Protein AF-A0A0F9MZP4-F1 (afdb_monomer)

Organism: NCBI:txid412755

Mean predicted aligned error: 6.09 Å

Nearest PDB structures (foldseek):
  7a0g-assembly1_GGG  TM=3.714E-01  e=3.267E+00  Serratia marcescens

Secondary structure (DSSP, 8-state):
-HHHHHHHHHHHHHHHHHHHHHHHHT-HHHHHHHHHHHHHHHHHHHHH--TTS-HHHHHHHHHHHHHHHHHHHHHHHHHHHHHT-

Radius of gyration: 14.13 Å; Cα contacts (8 Å, |Δi|>4): 86; chains: 1; bounding box: 40×20×34 Å

Solvent-accessible surface area (backbone atoms only — not comparable to full-atom values): 4301 Å² total; per-residue (Å²): 111,72,70,58,54,54,49,50,54,50,52,53,55,50,30,53,50,43,32,54,48,14,67,73,71,66,36,33,68,48,21,28,54,19,11,49,48,32,22,53,50,12,51,48,41,54,72,63,51,61,90,84,51,65,68,68,60,47,43,50,51,13,52,50,31,30,53,51,10,49,52,41,22,54,53,20,48,50,52,53,53,63,76,72,113

Sequence (85 aa):
MQSVISFIIFSIVLAYILLVVALITKDYILGMISGMAIMIIGVYIAIYNVESINTLLTQGLAVISICLGFFVFINASKEVIEESI

Structure (mmCIF, N/CA/C/O backbone):
data_AF-A0A0F9MZP4-F1
#
_entry.id   AF-A0A0F9MZP4-F1
#
loop_
_atom_site.group_PDB
_atom_site.id
_atom_site.type_symbol
_atom_site.label_atom_id
_atom_site.label_alt_id
_atom_site.label_comp_id
_atom_site.label_asym_id
_atom_site.label_entity_id
_atom_site.label_seq_id
_atom_site.pdbx_PDB_ins_code
_atom_site.Cartn_x
_atom_site.Cartn_y
_atom_site.Cartn_z
_atom_site.occupancy
_atom_site.B_iso_or_equiv
_atom_site.auth_seq_id
_atom_site.auth_comp_id
_atom_site.auth_asym_id
_atom_site.auth_atom_id
_atom_site.pdbx_PDB_model_num
ATOM 1 N N . MET A 1 1 ? 20.815 7.956 -11.957 1.00 58.03 1 MET A N 1
ATOM 2 C CA . MET A 1 1 ? 19.788 6.903 -12.144 1.00 58.03 1 MET A CA 1
ATOM 3 C C . MET A 1 1 ? 19.826 5.846 -11.049 1.00 58.03 1 MET A C 1
ATOM 5 O O . MET A 1 1 ? 18.800 5.650 -10.417 1.00 58.03 1 MET A O 1
ATOM 9 N N . GLN A 1 2 ? 20.972 5.220 -10.755 1.00 60.50 2 GLN A N 1
ATOM 10 C CA . GLN A 1 2 ? 21.055 4.162 -9.732 1.00 60.50 2 GLN A CA 1
ATOM 11 C C . GLN A 1 2 ? 20.618 4.615 -8.321 1.00 60.50 2 GLN A C 1
ATOM 13 O O . GLN A 1 2 ? 19.906 3.887 -7.642 1.00 60.50 2 GLN A O 1
ATOM 18 N N . SER A 1 3 ? 20.944 5.849 -7.915 1.00 62.38 3 SER A N 1
ATOM 19 C CA . SER A 1 3 ? 20.509 6.423 -6.629 1.00 62.38 3 SER A CA 1
ATOM 20 C C . SER A 1 3 ? 18.989 6.587 -6.496 1.00 62.38 3 SER A C 1
ATOM 22 O O . SER A 1 3 ? 18.451 6.430 -5.405 1.00 62.38 3 SER A O 1
ATOM 24 N N . VAL A 1 4 ? 18.291 6.868 -7.601 1.00 67.25 4 VAL A N 1
ATOM 25 C CA . VAL A 1 4 ? 16.831 7.064 -7.627 1.00 67.25 4 VAL A CA 1
ATOM 26 C C . VAL A 1 4 ? 16.112 5.725 -7.472 1.00 67.25 4 VAL A C 1
ATOM 28 O O . VAL A 1 4 ? 15.157 5.621 -6.711 1.00 67.25 4 VAL A O 1
ATOM 31 N N . ILE A 1 5 ? 16.618 4.679 -8.131 1.00 69.94 5 ILE A N 1
ATOM 32 C CA . ILE A 1 5 ? 16.072 3.319 -8.026 1.00 69.94 5 ILE A CA 1
ATOM 33 C C . ILE A 1 5 ? 16.221 2.792 -6.591 1.00 69.94 5 ILE A C 1
ATOM 35 O O . ILE A 1 5 ? 15.258 2.274 -6.027 1.00 69.94 5 ILE A O 1
ATOM 39 N N . SER A 1 6 ? 17.386 2.988 -5.964 1.00 73.50 6 SER A N 1
ATOM 40 C CA . SER A 1 6 ? 17.601 2.608 -4.560 1.00 73.50 6 SER A CA 1
ATOM 41 C C . SER A 1 6 ? 16.677 3.361 -3.597 1.00 73.50 6 SER A C 1
ATOM 43 O O . SER A 1 6 ? 16.182 2.769 -2.640 1.00 73.50 6 SER A O 1
ATOM 45 N N . PHE A 1 7 ? 16.410 4.645 -3.861 1.00 75.94 7 PHE A N 1
ATOM 46 C CA . PHE A 1 7 ? 15.469 5.440 -3.072 1.00 75.94 7 PHE A CA 1
ATOM 47 C C . PHE A 1 7 ? 14.039 4.899 -3.176 1.00 75.94 7 PHE A C 1
ATOM 49 O O . PHE A 1 7 ? 13.382 4.728 -2.154 1.00 75.94 7 PHE A O 1
ATOM 56 N N . ILE A 1 8 ? 13.584 4.554 -4.385 1.00 74.06 8 ILE A N 1
ATOM 57 C CA . I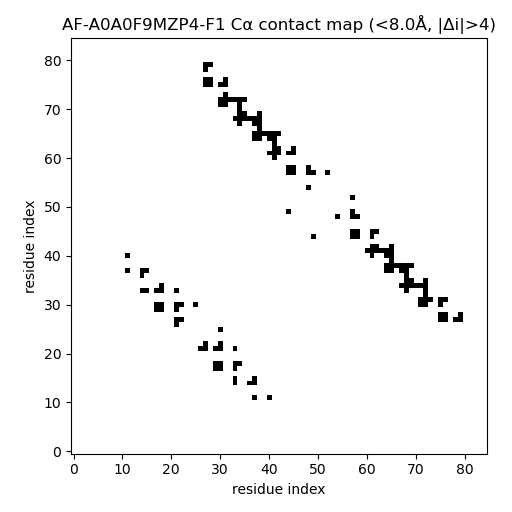LE A 1 8 ? 12.252 3.977 -4.599 1.00 74.06 8 ILE A CA 1
ATOM 58 C C . ILE A 1 8 ? 12.116 2.663 -3.830 1.00 74.06 8 ILE A C 1
ATOM 60 O O . ILE A 1 8 ? 11.181 2.524 -3.052 1.00 74.06 8 ILE A O 1
ATOM 64 N N . ILE A 1 9 ? 13.068 1.733 -3.968 1.00 77.50 9 ILE A N 1
ATOM 65 C CA . ILE A 1 9 ? 13.039 0.448 -3.244 1.00 77.50 9 ILE A CA 1
ATOM 66 C C . ILE A 1 9 ? 12.981 0.673 -1.727 1.00 77.50 9 ILE A C 1
ATOM 68 O O . ILE A 1 9 ? 12.191 0.028 -1.038 1.00 77.50 9 ILE A O 1
ATOM 72 N N . PHE A 1 10 ? 13.763 1.620 -1.206 1.00 82.19 10 PHE A N 1
ATOM 73 C CA . PHE A 1 10 ? 13.707 1.996 0.203 1.00 82.19 10 PHE A CA 1
ATOM 74 C C . PHE A 1 10 ? 12.319 2.520 0.608 1.00 82.19 10 PHE A C 1
ATOM 76 O O . PHE A 1 10 ? 11.784 2.091 1.629 1.00 82.19 10 PHE A O 1
ATOM 83 N N . SER A 1 11 ? 11.697 3.382 -0.203 1.00 79.75 11 SER A N 1
ATOM 84 C CA . SER A 1 11 ? 10.333 3.873 0.037 1.00 79.75 11 SER A CA 1
ATOM 85 C C . SER A 1 11 ? 9.288 2.753 0.036 1.00 79.75 11 SER A C 1
ATOM 87 O O . SER A 1 11 ? 8.373 2.795 0.854 1.00 79.75 11 SER A O 1
ATOM 89 N N . ILE A 1 12 ? 9.435 1.734 -0.822 1.00 81.38 12 ILE A N 1
ATOM 90 C CA . ILE A 1 12 ? 8.562 0.544 -0.835 1.00 81.38 12 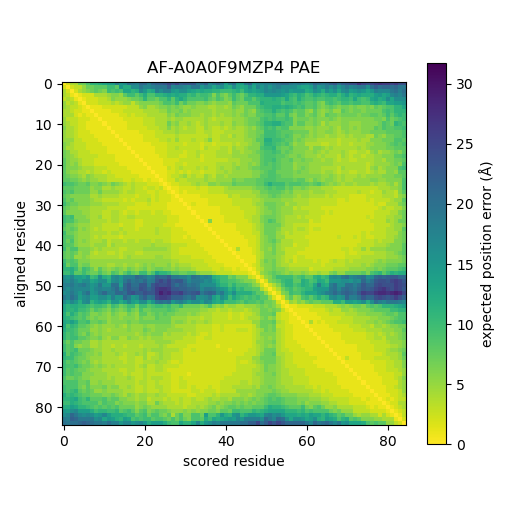ILE A CA 1
ATOM 91 C C . ILE A 1 12 ? 8.656 -0.201 0.488 1.00 81.38 12 ILE A C 1
ATOM 93 O O . ILE A 1 12 ? 7.639 -0.450 1.135 1.00 81.38 12 ILE A O 1
ATOM 97 N N . VAL A 1 13 ? 9.877 -0.539 0.900 1.00 84.56 13 VAL A N 1
ATOM 98 C CA . VAL A 1 13 ? 10.111 -1.273 2.147 1.00 84.56 13 VAL A CA 1
ATOM 99 C C . VAL A 1 13 ? 9.581 -0.476 3.338 1.00 84.56 13 VAL A C 1
ATOM 101 O O . VAL A 1 13 ? 8.888 -1.032 4.189 1.00 84.56 13 VAL A O 1
ATOM 104 N N . LEU A 1 14 ? 9.831 0.834 3.368 1.00 85.56 14 LEU A N 1
ATOM 105 C CA . LEU A 1 14 ? 9.340 1.715 4.422 1.00 85.56 14 LEU A CA 1
ATOM 106 C C . LEU A 1 14 ? 7.805 1.762 4.473 1.00 85.56 14 LEU A C 1
ATOM 108 O O . LEU A 1 14 ? 7.238 1.658 5.558 1.00 85.56 14 LEU A O 1
ATOM 112 N N . ALA A 1 15 ? 7.126 1.869 3.327 1.00 84.50 15 ALA A N 1
ATOM 113 C CA . ALA A 1 15 ? 5.663 1.893 3.267 1.00 84.50 15 ALA A CA 1
ATOM 114 C C . ALA A 1 15 ? 5.041 0.591 3.800 1.00 84.50 15 ALA A C 1
ATOM 116 O O . ALA A 1 15 ? 4.069 0.634 4.553 1.00 84.50 15 ALA A O 1
ATOM 117 N N . TYR A 1 16 ? 5.641 -0.560 3.484 1.00 84.00 16 TYR A N 1
ATOM 118 C CA . TYR A 1 16 ? 5.220 -1.852 4.030 1.00 84.00 16 TYR A CA 1
ATOM 119 C C . TYR A 1 16 ? 5.480 -1.979 5.535 1.00 84.00 16 TYR A C 1
ATOM 121 O O . TYR A 1 16 ? 4.635 -2.512 6.251 1.00 84.00 16 TYR A O 1
ATOM 129 N N . ILE A 1 17 ? 6.609 -1.471 6.040 1.00 88.56 17 ILE A N 1
ATOM 130 C CA . ILE A 1 17 ? 6.880 -1.448 7.486 1.00 88.56 17 ILE A CA 1
ATOM 131 C C . ILE A 1 17 ? 5.825 -0.604 8.204 1.00 88.56 17 ILE A C 1
ATOM 133 O O . ILE A 1 17 ? 5.256 -1.061 9.192 1.00 88.56 17 ILE A O 1
ATOM 137 N N . LEU A 1 18 ? 5.523 0.592 7.692 1.00 86.12 18 LEU A N 1
ATOM 138 C CA . LEU A 1 18 ? 4.497 1.466 8.266 1.00 86.12 18 LEU A CA 1
ATOM 139 C C . LEU A 1 18 ? 3.115 0.811 8.256 1.00 86.12 18 LEU A C 1
ATOM 141 O O . LEU A 1 18 ? 2.388 0.937 9.236 1.00 86.12 18 LEU A O 1
ATOM 145 N N . LEU A 1 19 ? 2.779 0.068 7.198 1.00 86.19 19 LEU A N 1
ATOM 146 C CA . LEU A 1 19 ? 1.544 -0.710 7.142 1.00 86.19 19 LEU A CA 1
ATOM 147 C C . LEU A 1 19 ? 1.485 -1.762 8.255 1.00 86.19 19 LEU A C 1
ATOM 149 O O . LEU A 1 19 ? 0.484 -1.863 8.960 1.00 86.19 19 LEU A O 1
ATOM 153 N N . VAL A 1 20 ? 2.549 -2.551 8.423 1.00 87.38 20 VAL A N 1
ATOM 154 C CA . VAL A 1 20 ? 2.608 -3.586 9.468 1.00 87.38 20 VAL A CA 1
ATOM 155 C C . VAL A 1 20 ? 2.498 -2.956 10.854 1.00 87.38 20 VAL A C 1
ATOM 157 O O . VAL A 1 20 ? 1.752 -3.459 11.692 1.00 87.38 20 VAL A O 1
ATOM 160 N N . VAL A 1 21 ? 3.191 -1.838 11.086 1.00 87.31 21 VAL A N 1
ATOM 161 C CA . VAL A 1 21 ? 3.095 -1.088 12.343 1.00 87.31 21 VAL A CA 1
ATOM 162 C C . VAL A 1 21 ? 1.660 -0.621 12.575 1.00 87.31 21 VAL A C 1
ATOM 164 O O . VAL A 1 21 ? 1.121 -0.918 13.635 1.00 87.31 21 VAL A O 1
ATOM 167 N N . ALA A 1 22 ? 1.019 0.004 11.583 1.00 86.69 22 ALA A N 1
ATOM 168 C CA . ALA A 1 22 ? -0.363 0.475 11.683 1.00 86.69 22 ALA A CA 1
ATOM 169 C C . ALA A 1 22 ? -1.348 -0.644 12.053 1.00 86.69 22 ALA A C 1
ATOM 171 O O . ALA A 1 22 ? -2.214 -0.451 12.906 1.00 86.69 22 ALA A O 1
ATOM 172 N N . LEU A 1 23 ? -1.191 -1.832 11.458 1.00 84.69 23 LEU A N 1
ATOM 173 C CA . LEU A 1 23 ? -2.031 -2.994 11.758 1.00 84.69 23 LEU A CA 1
ATOM 174 C C . LEU A 1 23 ? -1.811 -3.531 13.181 1.00 84.69 23 LEU A C 1
ATOM 176 O O . LEU A 1 23 ? -2.769 -3.949 13.827 1.00 84.69 23 LEU A O 1
ATOM 180 N N . ILE A 1 24 ? -0.570 -3.519 13.680 1.00 90.06 24 ILE A N 1
ATOM 181 C CA . ILE A 1 24 ? -0.241 -3.986 15.038 1.00 90.06 24 ILE A CA 1
ATOM 182 C C . ILE A 1 24 ? -0.734 -2.993 16.092 1.00 90.06 24 ILE A C 1
ATOM 184 O O . ILE A 1 24 ? -1.307 -3.400 17.103 1.00 90.06 24 ILE A O 1
ATOM 188 N N . THR A 1 25 ? -0.509 -1.697 15.875 1.00 87.88 25 THR A N 1
ATOM 189 C CA . THR A 1 25 ? -0.878 -0.643 16.830 1.00 87.88 25 THR A CA 1
ATOM 190 C C . THR A 1 25 ? -2.350 -0.261 16.751 1.00 87.88 25 THR A C 1
ATOM 192 O O . THR A 1 25 ? -2.805 0.497 17.602 1.00 87.88 25 THR A O 1
ATOM 195 N N . LYS A 1 26 ? -3.086 -0.783 15.757 1.00 85.44 26 LYS A N 1
ATOM 196 C CA . LYS A 1 26 ? -4.451 -0.361 15.410 1.00 85.44 26 LYS A CA 1
ATOM 197 C C . LYS A 1 26 ? -4.551 1.153 15.204 1.00 85.44 26 LYS A C 1
ATOM 199 O O . LYS A 1 26 ? -5.554 1.770 15.534 1.00 85.44 26 LYS A O 1
ATOM 204 N N . ASP A 1 27 ? -3.488 1.753 14.674 1.00 86.69 27 ASP A N 1
ATOM 205 C CA . ASP A 1 27 ? -3.488 3.169 14.320 1.00 86.69 27 ASP A CA 1
ATOM 206 C C . ASP A 1 27 ? -4.072 3.308 12.914 1.00 86.69 27 ASP A C 1
ATOM 208 O O . ASP A 1 27 ? -3.400 3.078 11.902 1.00 86.69 27 ASP A O 1
ATOM 212 N N . TYR A 1 28 ? -5.358 3.637 12.854 1.00 87.44 28 TYR A N 1
ATOM 213 C CA . TYR A 1 28 ? -6.096 3.707 11.600 1.00 87.44 28 TYR A CA 1
ATOM 214 C C . TYR A 1 28 ? -5.672 4.901 10.736 1.00 87.44 28 TYR A C 1
ATOM 216 O O . TYR A 1 28 ? -5.657 4.790 9.511 1.00 87.44 28 TYR A O 1
ATOM 224 N N . ILE A 1 29 ? -5.218 6.009 11.329 1.00 88.00 29 ILE A N 1
ATOM 225 C CA . ILE A 1 29 ? -4.677 7.146 10.568 1.00 88.00 29 ILE A CA 1
ATOM 226 C C . ILE A 1 29 ? -3.377 6.724 9.876 1.00 88.00 29 ILE A C 1
ATOM 228 O O . ILE A 1 29 ? -3.194 6.958 8.676 1.00 88.00 29 ILE A O 1
ATOM 232 N N . LEU A 1 30 ? -2.493 6.034 10.600 1.00 88.19 30 LEU A N 1
ATOM 233 C CA . LEU A 1 30 ? -1.276 5.466 10.024 1.00 88.19 30 LEU A CA 1
ATOM 234 C C . LEU A 1 30 ? -1.597 4.392 8.972 1.00 88.19 30 LEU A C 1
ATOM 236 O O . LEU A 1 30 ? -0.912 4.299 7.949 1.00 88.19 30 LEU A O 1
ATOM 240 N N . GLY A 1 31 ? -2.668 3.622 9.176 1.00 88.69 31 GLY A N 1
ATOM 241 C CA . GLY A 1 31 ? -3.200 2.653 8.215 1.00 88.69 31 GLY A CA 1
ATOM 242 C C . GLY A 1 31 ? -3.648 3.310 6.908 1.00 88.69 31 GLY A C 1
ATOM 243 O O . GLY A 1 31 ? -3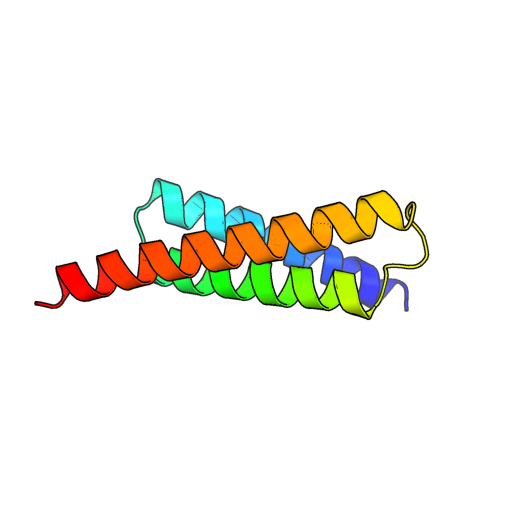.287 2.848 5.826 1.00 88.69 31 GLY A O 1
ATOM 244 N N . MET A 1 32 ? -4.351 4.441 6.990 1.00 90.56 32 MET A N 1
ATOM 245 C CA . MET A 1 32 ? -4.735 5.237 5.820 1.00 90.56 32 MET A CA 1
ATOM 246 C C . MET A 1 32 ? -3.503 5.769 5.077 1.00 90.56 32 MET A C 1
ATOM 248 O O . MET A 1 32 ? -3.383 5.589 3.865 1.00 90.56 32 MET A O 1
ATOM 252 N N . ILE A 1 33 ? -2.555 6.386 5.788 1.00 90.38 33 ILE A N 1
ATOM 253 C CA . ILE A 1 33 ? -1.353 6.974 5.172 1.00 90.38 33 ILE A CA 1
ATOM 254 C C . ILE A 1 33 ? -0.502 5.893 4.489 1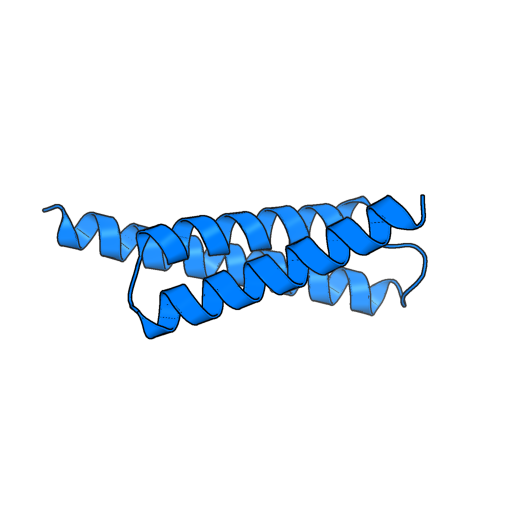.00 90.38 33 ILE A C 1
ATOM 256 O O . ILE A 1 33 ? -0.081 6.062 3.342 1.00 90.38 33 ILE A O 1
ATOM 260 N N . SER A 1 34 ? -0.272 4.768 5.167 1.00 89.69 34 SER A N 1
ATOM 261 C CA . SER A 1 34 ? 0.504 3.649 4.621 1.00 89.69 34 SER A CA 1
ATOM 262 C C . SER A 1 34 ? -0.202 2.968 3.444 1.00 89.69 34 SER A C 1
ATOM 264 O O . SER A 1 34 ? 0.439 2.712 2.424 1.00 89.69 34 SER A O 1
ATOM 266 N N . GLY A 1 35 ? -1.521 2.760 3.517 1.00 89.25 35 GLY A N 1
ATOM 267 C CA . GLY A 1 35 ? -2.320 2.235 2.405 1.00 89.25 35 GLY A CA 1
ATOM 268 C C . GLY A 1 35 ? -2.250 3.125 1.161 1.00 89.25 35 GLY A C 1
ATOM 269 O O . GLY A 1 35 ? -2.014 2.638 0.052 1.00 89.25 35 GLY A O 1
ATOM 270 N N . MET A 1 36 ? -2.350 4.445 1.344 1.00 91.25 36 MET A N 1
ATOM 271 C CA . MET A 1 36 ? -2.215 5.414 0.254 1.00 91.25 36 MET A CA 1
ATOM 272 C C . MET A 1 36 ? -0.805 5.405 -0.356 1.00 91.25 36 MET A C 1
ATOM 274 O O . MET A 1 36 ? -0.665 5.412 -1.580 1.00 91.25 36 MET A O 1
ATOM 278 N N . ALA A 1 37 ? 0.243 5.328 0.471 1.00 88.94 37 ALA A N 1
ATOM 279 C CA . ALA A 1 37 ? 1.625 5.247 0.000 1.00 88.94 37 ALA A CA 1
ATOM 280 C C . ALA A 1 37 ? 1.882 3.983 -0.840 1.00 88.94 37 ALA A C 1
ATOM 282 O O . ALA A 1 37 ? 2.469 4.071 -1.920 1.00 88.94 37 ALA A O 1
ATOM 283 N N . ILE A 1 38 ? 1.395 2.821 -0.393 1.00 90.00 38 ILE A N 1
ATOM 284 C CA . ILE A 1 38 ? 1.527 1.547 -1.120 1.00 90.00 38 ILE A CA 1
ATOM 285 C C . ILE A 1 38 ? 0.781 1.597 -2.458 1.00 90.00 38 ILE A C 1
ATOM 287 O O . ILE A 1 38 ? 1.293 1.114 -3.469 1.00 90.00 38 ILE A O 1
ATOM 291 N N . MET A 1 39 ? -0.393 2.227 -2.495 1.00 91.25 39 MET A N 1
ATOM 292 C CA . MET A 1 39 ? -1.149 2.404 -3.733 1.00 91.25 39 MET A CA 1
ATOM 293 C C . MET A 1 39 ? -0.390 3.275 -4.745 1.00 91.25 39 MET A C 1
ATOM 295 O O . MET A 1 39 ? -0.251 2.880 -5.901 1.00 91.25 39 MET A O 1
ATOM 299 N N . ILE A 1 40 ? 0.151 4.423 -4.316 1.00 89.06 40 ILE A N 1
ATOM 300 C CA . ILE A 1 40 ? 0.949 5.321 -5.175 1.00 89.06 40 ILE A CA 1
ATOM 301 C C . ILE A 1 40 ? 2.166 4.586 -5.742 1.00 89.06 40 ILE A C 1
ATOM 303 O O . ILE A 1 40 ? 2.467 4.690 -6.930 1.00 89.06 40 ILE A O 1
ATOM 307 N N . ILE A 1 41 ? 2.840 3.805 -4.903 1.00 87.06 41 ILE A N 1
ATOM 308 C CA . ILE A 1 41 ? 3.975 2.970 -5.292 1.00 87.06 41 ILE A CA 1
ATOM 309 C C . ILE A 1 41 ? 3.564 1.913 -6.321 1.00 87.06 41 ILE A C 1
ATOM 311 O O . ILE A 1 41 ? 4.248 1.744 -7.327 1.00 87.06 41 ILE A O 1
ATOM 315 N N . GLY A 1 42 ? 2.447 1.218 -6.103 1.00 85.88 42 GLY A N 1
ATOM 316 C CA . GLY A 1 42 ? 1.936 0.226 -7.046 1.00 85.88 42 GLY A CA 1
ATOM 317 C C . GLY A 1 42 ? 1.620 0.841 -8.411 1.00 85.88 42 GLY A C 1
ATOM 318 O O . GLY A 1 42 ? 2.024 0.297 -9.437 1.00 85.88 42 GLY A O 1
ATOM 319 N N . VAL A 1 43 ? 0.992 2.023 -8.436 1.00 86.31 43 VAL A N 1
ATOM 320 C CA . VAL A 1 43 ? 0.749 2.785 -9.674 1.00 86.31 43 VAL A CA 1
ATOM 321 C C . VAL A 1 43 ? 2.065 3.195 -10.339 1.00 86.31 43 VAL A C 1
ATOM 323 O O . VAL A 1 43 ? 2.206 3.057 -11.553 1.00 86.31 43 VAL A O 1
ATOM 326 N N . TYR A 1 44 ? 3.053 3.644 -9.563 1.00 84.56 44 TYR A N 1
ATOM 327 C CA . TYR A 1 44 ? 4.373 3.989 -10.088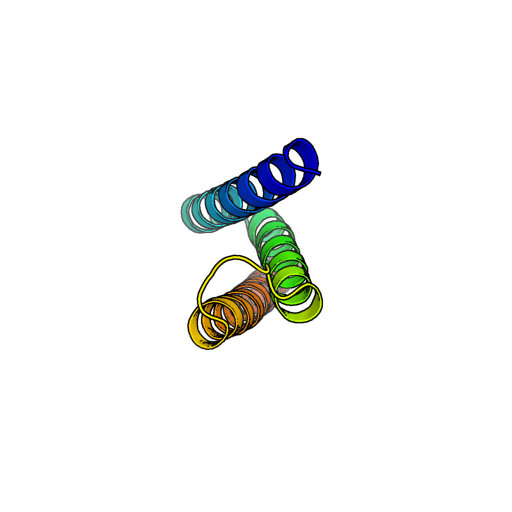 1.00 84.56 44 TYR A CA 1
ATOM 328 C C . TYR A 1 44 ? 5.048 2.785 -10.762 1.00 84.56 44 TYR A C 1
ATOM 330 O O . TYR A 1 44 ? 5.531 2.904 -11.887 1.00 84.56 44 TYR A O 1
ATOM 338 N N . ILE A 1 45 ? 5.028 1.610 -10.126 1.00 81.44 45 ILE A N 1
ATOM 339 C CA . ILE A 1 45 ? 5.578 0.369 -10.696 1.00 81.44 45 ILE A CA 1
ATOM 340 C C . ILE A 1 45 ? 4.827 -0.019 -11.980 1.00 81.44 45 ILE A C 1
ATOM 342 O O . ILE A 1 45 ? 5.465 -0.430 -12.949 1.00 81.44 45 ILE A O 1
ATOM 346 N N . ALA A 1 46 ? 3.499 0.147 -12.014 1.00 81.69 46 ALA A N 1
ATOM 347 C CA . ALA A 1 46 ? 2.684 -0.146 -13.194 1.00 81.69 46 ALA A CA 1
ATOM 348 C C . ALA A 1 46 ? 3.018 0.763 -14.391 1.00 81.69 46 ALA A C 1
ATOM 350 O O . ALA A 1 46 ? 3.075 0.282 -15.521 1.00 81.69 46 ALA A O 1
ATOM 351 N N . ILE A 1 47 ? 3.246 2.061 -14.151 1.00 80.75 47 ILE A N 1
ATOM 352 C CA . ILE A 1 47 ? 3.528 3.052 -15.204 1.00 80.75 47 ILE A CA 1
ATOM 353 C C . ILE A 1 47 ? 4.968 2.936 -15.705 1.00 80.75 47 ILE A C 1
ATOM 355 O O . ILE A 1 47 ? 5.203 2.921 -16.911 1.00 80.75 47 ILE A O 1
ATOM 359 N N . TYR A 1 48 ? 5.934 2.868 -14.787 1.00 75.50 48 TYR A N 1
ATOM 360 C CA . TYR A 1 48 ? 7.359 2.916 -15.125 1.00 75.50 48 TYR A CA 1
ATOM 361 C C . TYR A 1 48 ? 7.975 1.544 -15.390 1.00 75.50 48 TYR A C 1
ATOM 363 O O . TYR A 1 48 ? 9.177 1.478 -15.626 1.00 75.50 48 TYR A O 1
ATOM 371 N N . ASN A 1 49 ? 7.156 0.483 -15.346 1.00 63.34 49 ASN A N 1
ATOM 372 C CA . ASN A 1 49 ? 7.461 -0.886 -15.756 1.00 63.34 49 ASN A CA 1
ATOM 373 C C . ASN A 1 49 ? 8.932 -1.246 -15.517 1.00 63.34 49 ASN A C 1
ATOM 375 O O . ASN A 1 49 ? 9.683 -1.387 -16.477 1.00 63.34 49 ASN A O 1
ATOM 379 N N . VAL A 1 50 ? 9.334 -1.272 -14.236 1.00 62.72 50 VAL A N 1
ATOM 380 C CA . VAL A 1 50 ? 10.734 -1.335 -13.776 1.00 62.72 50 VAL A CA 1
ATOM 381 C C . VAL A 1 50 ? 11.530 -2.297 -14.663 1.00 62.72 50 VAL A C 1
ATOM 383 O O . VAL A 1 50 ? 11.377 -3.513 -14.559 1.00 62.72 50 VAL A O 1
ATOM 386 N N . GLU A 1 51 ? 12.335 -1.723 -15.564 1.00 54.72 51 GLU A N 1
ATOM 387 C CA . GLU A 1 51 ? 12.807 -2.321 -16.830 1.00 54.72 51 GLU A CA 1
ATOM 388 C C . GLU A 1 51 ? 13.725 -3.553 -16.681 1.00 54.72 51 GLU A C 1
ATOM 390 O O . GLU A 1 51 ? 14.286 -4.048 -17.654 1.00 54.72 51 GLU A O 1
ATOM 395 N N . SER A 1 52 ? 13.899 -4.076 -15.468 1.00 57.19 52 SER A N 1
ATOM 396 C CA . SER A 1 52 ? 14.883 -5.102 -15.127 1.00 57.19 52 SER A CA 1
ATOM 397 C C . SER A 1 52 ? 14.299 -6.425 -14.620 1.00 57.19 52 SER A C 1
ATOM 399 O O . SER A 1 52 ? 15.053 -7.387 -14.472 1.00 57.19 52 SER A O 1
ATOM 401 N N . ILE A 1 53 ? 12.987 -6.521 -14.361 1.00 54.12 53 ILE A N 1
ATOM 402 C CA . ILE A 1 53 ? 12.358 -7.727 -13.792 1.00 54.12 53 ILE A CA 1
ATOM 403 C C . ILE A 1 53 ? 11.138 -8.116 -14.628 1.00 54.12 53 ILE A C 1
ATOM 405 O O . ILE A 1 53 ? 10.268 -7.287 -14.881 1.00 54.12 53 ILE A O 1
ATOM 409 N N . ASN A 1 54 ? 11.107 -9.390 -15.041 1.00 62.38 54 ASN A N 1
ATOM 410 C CA . ASN A 1 54 ? 10.045 -10.086 -15.775 1.00 62.38 54 ASN A CA 1
ATOM 411 C C . ASN A 1 54 ? 8.689 -9.349 -15.739 1.00 62.38 54 ASN A C 1
ATOM 413 O O . ASN A 1 54 ? 8.024 -9.301 -14.701 1.00 62.38 54 ASN A O 1
ATOM 417 N N . THR A 1 55 ? 8.303 -8.771 -16.877 1.00 70.62 55 THR A N 1
ATOM 418 C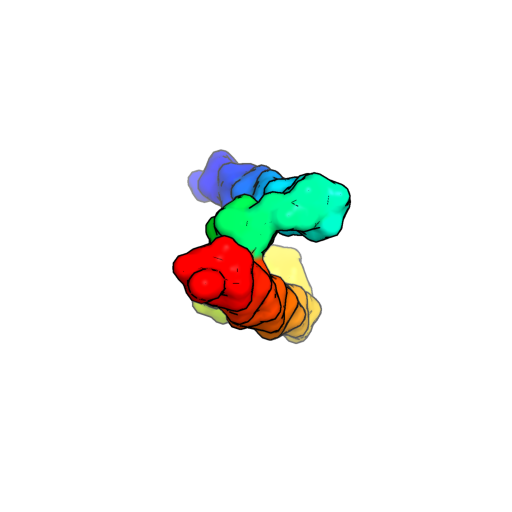 CA . THR A 1 55 ? 7.205 -7.802 -17.046 1.00 70.62 55 THR A CA 1
ATOM 419 C C . THR A 1 55 ? 5.888 -8.270 -16.432 1.00 70.62 55 THR A C 1
ATOM 421 O O . THR A 1 55 ? 5.157 -7.473 -15.850 1.00 70.62 55 THR A O 1
ATOM 424 N N . LEU A 1 56 ? 5.603 -9.573 -16.497 1.00 77.62 56 LEU A N 1
ATOM 425 C CA . LEU A 1 56 ? 4.384 -10.160 -15.940 1.00 77.62 56 LEU A CA 1
ATOM 426 C C . LEU A 1 56 ? 4.364 -10.120 -14.402 1.00 77.62 56 LEU A C 1
ATOM 428 O O . LEU A 1 56 ? 3.336 -9.853 -13.785 1.00 77.62 56 LEU A O 1
ATOM 432 N N . LEU A 1 57 ? 5.514 -10.385 -13.780 1.00 74.19 57 LEU A N 1
ATOM 433 C CA . LEU A 1 57 ? 5.659 -10.484 -12.329 1.00 74.19 57 LEU A CA 1
ATOM 434 C C . LEU A 1 57 ? 5.678 -9.089 -11.695 1.00 74.19 57 LEU A C 1
ATOM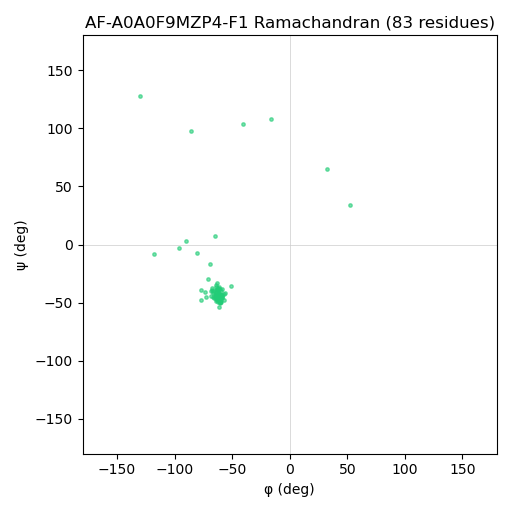 436 O O . LEU A 1 57 ? 5.023 -8.859 -10.680 1.00 74.19 57 LEU A O 1
ATOM 440 N N . THR A 1 58 ? 6.341 -8.136 -12.352 1.00 78.12 58 THR A N 1
ATOM 441 C CA . THR A 1 58 ? 6.358 -6.719 -11.961 1.00 78.12 58 THR A CA 1
ATOM 442 C C . THR A 1 58 ? 4.964 -6.094 -12.053 1.00 78.12 58 THR A C 1
ATOM 444 O O . THR A 1 58 ? 4.530 -5.423 -11.117 1.00 78.12 58 THR A O 1
ATOM 447 N N . GLN A 1 59 ? 4.213 -6.376 -13.123 1.00 80.25 59 GLN A N 1
ATOM 448 C CA . GLN A 1 59 ? 2.818 -5.940 -13.241 1.00 80.25 59 GLN A CA 1
ATOM 449 C C . GLN A 1 59 ? 1.906 -6.618 -12.213 1.00 80.25 59 GLN A C 1
ATOM 451 O O . GLN A 1 59 ? 1.066 -5.951 -11.612 1.00 80.25 59 GLN A O 1
ATOM 456 N N . GLY A 1 60 ? 2.090 -7.915 -11.950 1.00 83.12 60 GLY A N 1
ATOM 457 C CA . GLY A 1 60 ? 1.344 -8.621 -10.905 1.00 83.12 60 GLY A CA 1
ATOM 458 C C . GLY A 1 60 ? 1.555 -8.004 -9.519 1.00 83.12 60 GLY A C 1
ATOM 459 O O . GLY A 1 60 ? 0.588 -7.733 -8.807 1.00 83.12 60 GLY A O 1
ATOM 460 N N . LEU A 1 61 ? 2.805 -7.701 -9.159 1.00 82.12 61 LEU A N 1
ATOM 461 C CA . LEU A 1 61 ? 3.140 -7.014 -7.908 1.00 82.12 61 LEU A CA 1
ATOM 462 C C . LEU A 1 61 ? 2.548 -5.605 -7.838 1.00 82.12 61 LEU A C 1
ATOM 464 O O . LEU A 1 61 ? 2.069 -5.201 -6.777 1.00 82.12 61 LEU A O 1
ATOM 468 N N . ALA A 1 62 ? 2.542 -4.874 -8.952 1.00 83.94 62 ALA A N 1
ATOM 469 C CA . ALA A 1 62 ? 1.918 -3.561 -9.028 1.00 83.94 62 ALA A CA 1
ATOM 470 C C . ALA A 1 62 ? 0.414 -3.636 -8.725 1.00 83.94 62 ALA A C 1
ATOM 472 O O . ALA A 1 62 ? -0.071 -2.915 -7.855 1.00 83.94 62 ALA A O 1
ATOM 473 N N . VAL A 1 63 ? -0.307 -4.562 -9.366 1.00 88.25 63 VAL A N 1
ATOM 474 C CA . VAL A 1 63 ? -1.747 -4.771 -9.137 1.00 88.25 63 VAL A CA 1
ATOM 475 C C . VAL A 1 63 ? -2.023 -5.170 -7.689 1.00 88.25 63 VAL A C 1
ATOM 477 O O . VAL A 1 63 ? -2.887 -4.576 -7.049 1.00 88.25 63 VAL A O 1
ATOM 480 N N . ILE A 1 64 ? -1.261 -6.123 -7.142 1.00 88.62 64 ILE A N 1
ATOM 481 C CA . ILE A 1 64 ? -1.410 -6.560 -5.746 1.00 88.62 64 ILE A CA 1
ATOM 482 C C . ILE A 1 64 ? -1.198 -5.385 -4.787 1.00 88.62 64 ILE A C 1
ATOM 484 O O . ILE A 1 64 ? -1.987 -5.205 -3.862 1.00 88.62 64 ILE A O 1
ATOM 488 N N . SER A 1 65 ? -0.175 -4.562 -5.026 1.00 88.12 65 SER A N 1
ATOM 489 C CA . SER A 1 65 ? 0.124 -3.392 -4.195 1.00 88.12 65 SER A CA 1
ATOM 490 C C . SER A 1 65 ? -1.006 -2.362 -4.254 1.00 88.12 65 SER A C 1
ATOM 492 O O . SER A 1 65 ? -1.446 -1.878 -3.215 1.00 88.12 65 SER A O 1
ATOM 494 N N . ILE A 1 66 ? -1.542 -2.078 -5.445 1.00 89.94 66 ILE A N 1
ATOM 495 C CA . ILE A 1 66 ? -2.684 -1.167 -5.616 1.00 89.94 66 ILE A CA 1
ATOM 496 C C . ILE A 1 66 ? -3.908 -1.693 -4.858 1.00 89.94 66 ILE A C 1
ATOM 498 O O . ILE A 1 66 ? -4.509 -0.953 -4.082 1.00 89.94 66 ILE A O 1
ATOM 502 N N . CYS A 1 67 ? -4.259 -2.969 -5.042 1.00 91.75 67 CYS A N 1
ATOM 503 C CA . CYS A 1 67 ? -5.420 -3.575 -4.392 1.00 91.75 67 CYS A CA 1
ATOM 504 C C . CYS A 1 67 ? -5.277 -3.620 -2.865 1.00 91.75 67 CYS A C 1
ATOM 506 O O . CYS A 1 67 ? -6.225 -3.276 -2.160 1.00 91.75 67 CYS A O 1
ATOM 508 N N . LEU A 1 68 ? -4.106 -4.008 -2.351 1.00 88.81 68 LEU A N 1
ATOM 509 C CA . LEU A 1 68 ? -3.831 -4.029 -0.912 1.00 88.81 68 LEU A CA 1
ATOM 510 C C . LEU A 1 68 ? -3.876 -2.624 -0.315 1.00 88.81 68 LEU A C 1
ATOM 512 O O . LEU A 1 68 ? -4.553 -2.417 0.689 1.00 88.81 68 LEU A O 1
ATOM 516 N N . GLY A 1 69 ? -3.200 -1.659 -0.942 1.00 89.69 69 GLY A N 1
ATOM 517 C CA . GLY A 1 69 ? -3.189 -0.271 -0.487 1.00 89.69 69 GLY A CA 1
ATOM 518 C C . GLY A 1 69 ? -4.594 0.327 -0.438 1.00 89.69 69 GLY A C 1
ATOM 519 O O . GLY A 1 69 ? -4.982 0.913 0.572 1.00 89.69 69 GLY A O 1
ATOM 520 N N . PHE A 1 70 ? -5.391 0.096 -1.484 1.00 91.56 70 PHE A N 1
ATOM 521 C CA . PHE A 1 70 ? -6.786 0.530 -1.544 1.00 91.56 70 PHE A CA 1
ATOM 522 C C . PHE A 1 70 ? -7.658 -0.130 -0.465 1.00 91.56 70 PHE A C 1
ATOM 524 O O . PHE A 1 70 ? -8.405 0.557 0.230 1.00 91.56 70 PHE A O 1
ATOM 531 N N . PHE A 1 71 ? -7.554 -1.451 -0.290 1.00 90.62 71 PHE A N 1
ATOM 532 C CA . PHE A 1 71 ? -8.329 -2.187 0.713 1.00 90.62 71 PHE A CA 1
ATOM 533 C C . PHE A 1 71 ? -8.043 -1.695 2.135 1.00 90.62 71 PHE A C 1
ATOM 535 O O . PHE A 1 71 ? -8.973 -1.416 2.893 1.00 90.62 71 PHE A O 1
ATOM 542 N N . VAL A 1 72 ? -6.761 -1.552 2.482 1.00 90.31 72 VAL A N 1
ATOM 543 C CA . VAL A 1 72 ? -6.344 -1.036 3.791 1.00 90.31 72 VAL A CA 1
ATOM 544 C C . VAL A 1 72 ? -6.857 0.383 3.980 1.00 90.31 72 VAL A C 1
ATOM 546 O O . VAL A 1 72 ? -7.438 0.673 5.020 1.00 90.31 72 VAL A O 1
ATOM 549 N N . PHE A 1 73 ? -6.683 1.251 2.982 1.00 91.19 73 PHE A N 1
ATOM 550 C CA . PHE A 1 73 ? -7.119 2.641 3.061 1.00 91.19 73 PHE A CA 1
ATOM 551 C C . PHE A 1 73 ? -8.616 2.755 3.357 1.00 91.19 73 PHE A C 1
ATOM 553 O O . PHE A 1 73 ? -9.005 3.492 4.261 1.00 91.19 73 PHE A O 1
ATOM 560 N N . ILE A 1 74 ? -9.456 2.005 2.637 1.00 91.31 74 ILE A N 1
ATOM 561 C CA . ILE A 1 74 ? -10.909 2.027 2.837 1.00 91.31 74 ILE A CA 1
ATOM 562 C C . ILE A 1 74 ? -11.292 1.493 4.216 1.00 91.31 74 ILE A C 1
ATOM 564 O O . ILE A 1 74 ? -12.115 2.113 4.884 1.00 91.31 74 ILE A O 1
ATOM 568 N N . ASN A 1 75 ? -10.712 0.375 4.657 1.00 88.75 75 ASN A N 1
ATOM 569 C CA . ASN A 1 75 ? -11.042 -0.180 5.972 1.00 88.75 75 ASN A CA 1
ATOM 570 C C . ASN A 1 75 ? -10.596 0.744 7.101 1.00 88.75 75 ASN A C 1
ATOM 572 O O . ASN A 1 75 ? -11.391 1.048 7.979 1.00 88.75 75 ASN A O 1
ATOM 576 N N . ALA A 1 76 ? -9.371 1.260 7.034 1.00 88.31 76 ALA A N 1
ATOM 577 C CA . ALA A 1 76 ? -8.873 2.204 8.020 1.00 88.31 76 ALA A CA 1
ATOM 578 C C . ALA A 1 76 ? -9.706 3.500 8.036 1.00 88.31 76 ALA A C 1
ATOM 580 O O . ALA A 1 76 ? -10.026 4.005 9.103 1.00 88.31 76 ALA A O 1
ATOM 581 N N . SER A 1 77 ? -10.147 3.990 6.871 1.00 88.25 77 SER A N 1
ATOM 582 C CA . SER A 1 77 ? -11.033 5.162 6.792 1.00 88.25 77 SER A CA 1
ATOM 583 C C . SER A 1 77 ?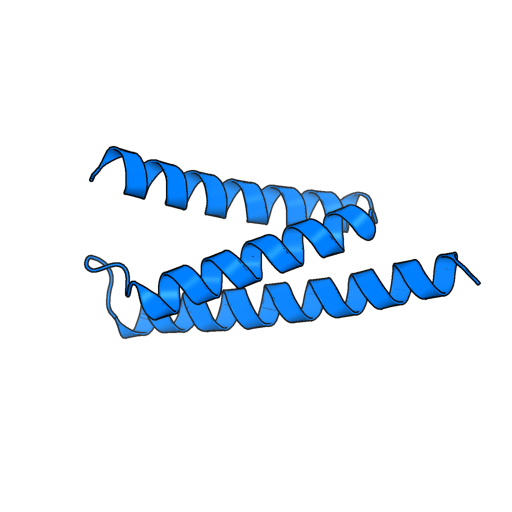 -12.390 4.924 7.453 1.00 88.25 77 SER A C 1
ATOM 585 O O . SER A 1 77 ? -12.923 5.835 8.077 1.00 88.25 77 SER A O 1
ATOM 587 N N . LYS A 1 78 ? -12.965 3.723 7.313 1.00 89.75 78 LYS A N 1
ATOM 588 C CA . LYS A 1 78 ? -14.238 3.376 7.962 1.00 89.75 78 LYS A CA 1
ATOM 589 C C . LYS A 1 78 ? -14.112 3.393 9.481 1.00 89.75 78 LYS A C 1
ATOM 591 O O . LYS A 1 78 ? -14.930 4.029 10.128 1.00 89.75 78 LYS A O 1
ATOM 596 N N . GLU A 1 79 ? -13.065 2.770 10.011 1.00 88.31 79 GLU A N 1
ATOM 597 C CA . GLU A 1 79 ? -12.796 2.727 11.454 1.00 88.31 79 GLU A CA 1
ATOM 598 C C . GLU A 1 79 ? -12.592 4.139 12.026 1.00 88.31 79 GLU A C 1
ATOM 600 O O . GLU A 1 79 ? -13.201 4.490 13.030 1.00 88.31 79 GLU A O 1
ATOM 605 N N . VAL A 1 80 ? -11.831 5.004 11.338 1.00 87.38 80 VAL A N 1
ATOM 606 C CA . VAL A 1 80 ? -11.657 6.412 11.756 1.00 87.38 80 VAL A CA 1
ATOM 607 C C . VAL A 1 80 ? -12.992 7.158 11.811 1.00 87.38 80 VAL A C 1
ATOM 609 O O . VAL A 1 80 ? -13.209 7.968 12.709 1.00 87.38 80 VAL A O 1
ATOM 612 N N . ILE A 1 81 ? -13.885 6.916 10.847 1.00 86.88 81 ILE A N 1
ATOM 613 C CA . ILE A 1 81 ? -15.207 7.551 10.828 1.00 86.88 81 ILE A CA 1
ATOM 614 C C . ILE A 1 81 ? -16.063 7.032 11.988 1.00 86.88 81 ILE A C 1
ATOM 616 O O . ILE A 1 81 ? -16.687 7.842 12.668 1.00 86.88 81 ILE A O 1
ATOM 620 N N . GLU A 1 82 ? -16.073 5.724 12.244 1.00 84.06 82 GLU A N 1
ATOM 621 C CA . GLU A 1 82 ? -16.837 5.120 13.343 1.00 84.06 82 GLU A CA 1
ATOM 622 C C . GLU A 1 82 ? -16.353 5.581 14.724 1.00 84.06 82 GLU A C 1
ATOM 624 O O . GLU A 1 82 ? -17.179 5.834 15.592 1.00 84.06 82 GLU A O 1
ATOM 629 N N . GLU A 1 83 ? -15.047 5.779 14.921 1.00 74.56 83 GLU A N 1
ATOM 630 C CA . GLU A 1 83 ? -14.507 6.340 16.170 1.00 74.56 83 GLU A CA 1
ATOM 631 C C . GLU A 1 83 ? -14.844 7.828 16.376 1.00 74.56 83 GLU A C 1
ATOM 633 O O . GLU A 1 83 ? -14.712 8.346 17.486 1.00 74.56 83 GLU A O 1
ATOM 638 N N . SER A 1 84 ? -15.251 8.536 15.318 1.00 69.69 84 SER A N 1
ATOM 639 C CA . SER A 1 84 ? -15.495 9.985 15.343 1.00 69.69 84 SER A CA 1
ATOM 640 C C . SER A 1 84 ? -16.962 10.393 15.554 1.00 69.69 84 SER A C 1
ATOM 642 O O . SER A 1 84 ? -17.241 11.593 15.648 1.00 69.69 84 SER A O 1
ATOM 644 N N . ILE A 1 85 ? -17.883 9.424 15.626 1.00 62.28 85 ILE A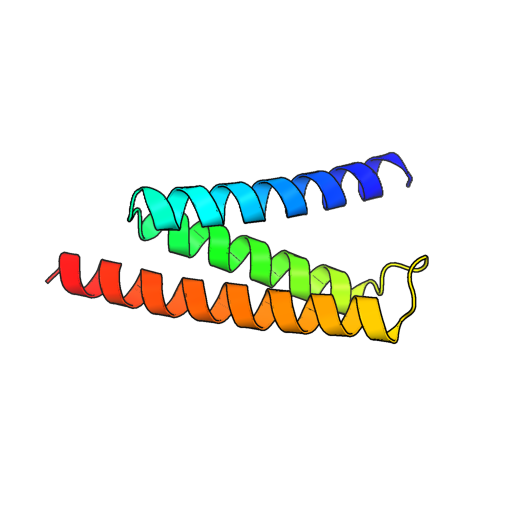 N 1
ATOM 645 C CA . ILE A 1 85 ? -19.340 9.605 15.802 1.00 62.28 85 ILE A CA 1
ATOM 646 C C . ILE A 1 85 ? -19.752 9.160 17.206 1.00 62.28 85 ILE A C 1
ATOM 648 O O . ILE A 1 85 ? -20.538 9.904 17.838 1.00 62.28 85 ILE A O 1
#

Foldseek 3Di:
DVVVVVVLVVLLVVLVVLCVVCVVVVVLVSLLVSLVSLLVSLVVLCVVVVPPDDSVVSPVSSVVSNVSSVVSNVVSVVVVVVVVD

pLDDT: mean 81.84, std 9.88, range [54.12, 91.75]